Protein AF-B6VVQ4-F1 (afdb_monomer_lite)

Foldseek 3Di:
DDPPPPPPPQDKDKDKDKDKDAPDPPDIDIDMDIDIDGRDPPPDDD

Radius of gyration: 19.63 Å; chains: 1; bounding box: 47×28×49 Å

Organism: NCBI:txid483217

InterPro domains:
  IPR011250 Outer membrane protein/outer membrane enzyme PagP, beta-barrel [SSF56925] (4-40)

Sequence (46 aa):
MSSVEESKMHPGFYAGIGAEYAIDENWSVRLSLLFTMKGVKQDYKF

Secondary structure (DSSP, 8-state):
------------EEEEEEEEEEEETTEEEEEEEEEEEPPP------

Structure (mmCIF, N/CA/C/O backbone):
data_AF-B6VVQ4-F1
#
_entry.id   AF-B6VVQ4-F1
#
loop_
_atom_site.group_PDB
_atom_site.id
_atom_site.type_symbol
_atom_site.label_atom_id
_atom_site.label_alt_id
_atom_site.label_comp_id
_atom_site.label_asym_id
_atom_site.label_entity_id
_atom_site.label_seq_id
_atom_site.pdbx_PDB_ins_code
_atom_site.Cartn_x
_atom_site.Cartn_y
_atom_site.Cartn_z
_atom_site.occupancy
_atom_site.B_iso_or_equiv
_atom_site.auth_seq_id
_atom_site.auth_comp_id
_atom_site.auth_asym_id
_atom_site.auth_atom_id
_atom_site.pdbx_PDB_model_num
ATOM 1 N N . MET A 1 1 ? 40.915 -19.991 -17.359 1.00 39.12 1 MET A N 1
ATOM 2 C CA . MET A 1 1 ? 40.684 -18.627 -16.845 1.00 39.12 1 MET A CA 1
ATOM 3 C C . MET A 1 1 ? 39.186 -18.400 -16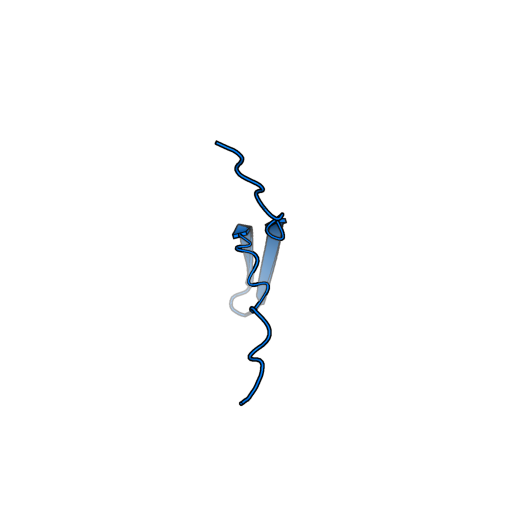.922 1.00 39.12 1 MET A C 1
ATOM 5 O O . MET A 1 1 ? 38.643 -18.418 -18.018 1.00 39.12 1 MET A O 1
ATOM 9 N N . SER A 1 2 ? 38.517 -18.411 -15.774 1.00 44.16 2 SER A N 1
ATOM 10 C CA . SER A 1 2 ? 37.061 -18.368 -15.627 1.00 44.16 2 SER A CA 1
ATOM 11 C C . SER A 1 2 ? 36.486 -17.156 -16.356 1.00 44.16 2 SER A C 1
ATOM 13 O O . SER A 1 2 ? 36.766 -16.018 -15.989 1.00 44.16 2 SER A O 1
ATOM 15 N N . SER A 1 3 ? 35.688 -17.421 -17.392 1.00 50.31 3 SER A N 1
ATOM 16 C CA . SER A 1 3 ? 34.731 -16.464 -17.933 1.00 50.31 3 SER A CA 1
ATOM 17 C C . SER A 1 3 ? 33.755 -16.155 -16.802 1.00 50.31 3 SER A C 1
ATOM 19 O O . SER A 1 3 ? 32.802 -16.889 -16.562 1.00 50.31 3 SER A O 1
ATOM 21 N N . VAL A 1 4 ? 34.074 -15.135 -16.010 1.00 56.03 4 VAL A N 1
ATOM 22 C CA . VAL A 1 4 ? 33.074 -14.462 -15.196 1.00 56.03 4 VAL A CA 1
ATOM 23 C C . VAL A 1 4 ? 32.161 -13.826 -16.227 1.00 56.03 4 VAL A C 1
ATOM 25 O O . VAL A 1 4 ? 32.523 -12.817 -16.829 1.00 56.03 4 VAL A O 1
ATOM 28 N N . GLU A 1 5 ? 31.058 -14.516 -16.522 1.00 53.25 5 GLU A N 1
ATOM 29 C CA . GLU A 1 5 ? 29.903 -13.971 -17.221 1.00 53.25 5 GLU A CA 1
ATOM 30 C C . GLU A 1 5 ? 29.767 -12.510 -16.816 1.00 53.25 5 GLU A C 1
ATOM 32 O O . GLU A 1 5 ? 29.631 -12.207 -15.629 1.00 53.25 5 GLU A O 1
ATOM 37 N N . GLU A 1 6 ? 29.894 -11.621 -17.801 1.00 50.53 6 GLU A N 1
ATOM 38 C CA . GLU A 1 6 ? 29.556 -10.211 -17.705 1.00 50.53 6 GLU A CA 1
ATOM 39 C C . GLU A 1 6 ? 28.188 -10.143 -17.033 1.00 50.53 6 GLU A C 1
ATOM 41 O O . GLU A 1 6 ? 27.161 -10.413 -17.660 1.00 50.53 6 GLU A O 1
ATOM 46 N N . SER A 1 7 ? 28.192 -9.942 -15.712 1.00 58.34 7 SER A N 1
ATOM 47 C CA . SER A 1 7 ? 26.984 -10.004 -14.912 1.00 58.34 7 SER A CA 1
ATOM 48 C C . SER A 1 7 ? 26.080 -8.951 -15.509 1.00 58.34 7 SER A C 1
ATOM 50 O O . SER A 1 7 ? 26.398 -7.762 -15.466 1.00 58.34 7 SER A O 1
ATOM 52 N N . LYS A 1 8 ? 24.995 -9.395 -16.153 1.00 61.41 8 LYS A N 1
ATOM 53 C CA . LYS A 1 8 ? 23.957 -8.546 -16.738 1.00 61.41 8 LYS A CA 1
ATOM 54 C C . LYS A 1 8 ? 23.185 -7.905 -15.585 1.00 61.41 8 LYS A C 1
ATOM 56 O O . LYS A 1 8 ? 22.003 -8.167 -15.370 1.00 61.41 8 LYS A O 1
ATOM 61 N N . MET A 1 9 ? 23.901 -7.129 -14.779 1.00 62.19 9 MET A N 1
ATOM 62 C CA . MET A 1 9 ? 23.428 -6.403 -13.622 1.00 62.19 9 MET A CA 1
ATOM 63 C C . MET A 1 9 ? 22.663 -5.217 -14.183 1.00 62.19 9 MET A C 1
ATOM 65 O O . MET A 1 9 ? 23.195 -4.141 -14.432 1.00 62.19 9 MET A O 1
ATOM 69 N N . HIS A 1 10 ? 21.402 -5.472 -14.502 1.00 68.69 10 HIS A N 1
ATOM 70 C CA . HIS A 1 10 ? 20.488 -4.442 -14.944 1.00 68.69 10 HIS A CA 1
ATOM 71 C C . HIS A 1 10 ? 20.104 -3.599 -13.723 1.00 68.69 10 HIS A C 1
ATOM 73 O O . HIS A 1 10 ? 19.491 -4.152 -12.804 1.00 68.69 10 HIS A O 1
ATOM 79 N N . PRO A 1 11 ? 20.451 -2.298 -13.677 1.00 70.69 11 PRO A N 1
ATOM 80 C CA . PRO A 1 11 ? 20.039 -1.438 -12.578 1.00 70.69 11 PRO A CA 1
ATOM 81 C C . PRO A 1 11 ? 18.513 -1.326 -12.608 1.00 70.69 11 PRO A C 1
ATOM 83 O O . PRO A 1 11 ? 17.934 -0.743 -13.520 1.00 70.69 11 PRO A O 1
ATOM 86 N N . GLY A 1 12 ? 17.854 -1.965 -11.648 1.00 78.94 12 GLY A N 1
ATOM 87 C CA . GLY A 1 12 ? 16.420 -1.839 -11.423 1.00 78.94 12 GLY A CA 1
ATOM 88 C C . GLY A 1 12 ? 16.157 -0.908 -10.252 1.00 78.94 12 GLY A C 1
ATOM 89 O O . GLY A 1 12 ? 16.978 -0.818 -9.339 1.00 78.94 12 GLY A O 1
ATOM 90 N N . PHE A 1 13 ? 15.006 -0.243 -10.259 1.00 80.06 13 PHE A N 1
ATOM 91 C CA . PHE A 1 13 ? 14.551 0.514 -9.100 1.00 80.06 13 PHE A CA 1
ATOM 92 C C . PHE A 1 13 ? 13.260 -0.081 -8.546 1.00 80.06 13 PHE A C 1
ATOM 94 O O . PHE A 1 13 ? 12.412 -0.600 -9.280 1.00 80.06 13 PHE A O 1
ATOM 101 N N . TYR A 1 14 ? 13.138 0.018 -7.227 1.00 86.25 14 TYR A N 1
ATOM 102 C CA . TYR A 1 14 ? 11.939 -0.312 -6.478 1.00 86.25 14 TYR A CA 1
ATOM 103 C C . TYR A 1 14 ? 11.500 0.960 -5.770 1.00 86.25 14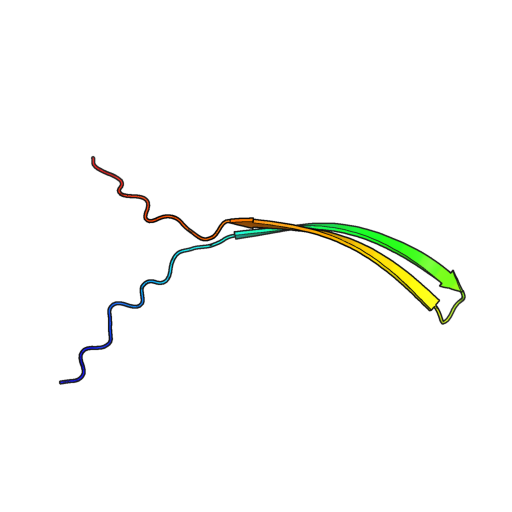 TYR A C 1
ATOM 105 O O . TYR A 1 14 ? 12.253 1.524 -4.978 1.00 86.25 14 TYR A O 1
ATOM 113 N N . ALA A 1 15 ? 10.298 1.421 -6.081 1.00 89.06 15 ALA A N 1
ATOM 114 C CA . ALA A 1 15 ? 9.668 2.538 -5.397 1.00 89.06 15 ALA A CA 1
ATOM 115 C C . ALA A 1 15 ? 8.323 2.054 -4.871 1.00 89.06 15 ALA A C 1
ATOM 117 O O . ALA A 1 15 ? 7.590 1.378 -5.586 1.00 8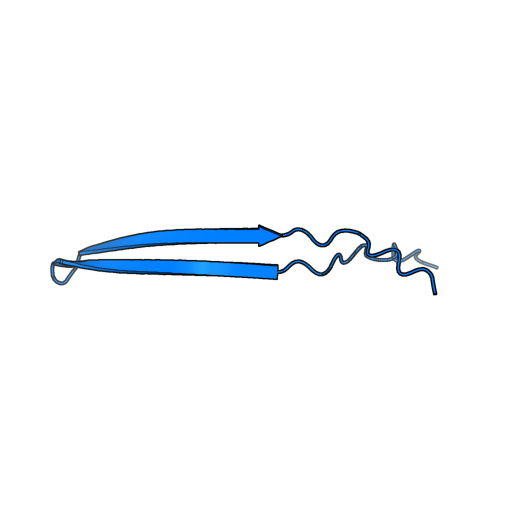9.06 15 ALA A O 1
ATOM 118 N N . GLY A 1 16 ? 7.989 2.366 -3.627 1.00 89.56 16 GLY A N 1
ATOM 119 C CA . GLY A 1 16 ? 6.735 1.922 -3.035 1.00 89.56 16 GLY A CA 1
ATOM 120 C C . GLY A 1 16 ? 6.092 3.009 -2.202 1.00 89.56 16 GLY A C 1
ATOM 121 O O . GLY A 1 16 ? 6.781 3.851 -1.628 1.00 89.56 16 GLY A O 1
ATOM 122 N N . ILE A 1 17 ? 4.769 2.960 -2.130 1.00 94.19 17 ILE A N 1
ATOM 123 C CA . ILE A 1 17 ? 3.975 3.715 -1.165 1.00 94.19 17 ILE A CA 1
ATOM 124 C C . ILE A 1 17 ? 3.210 2.721 -0.303 1.00 94.19 17 ILE A C 1
ATOM 126 O O . ILE A 1 17 ? 2.836 1.642 -0.764 1.00 94.19 17 ILE A O 1
ATOM 130 N N . GLY A 1 18 ? 2.976 3.062 0.955 1.00 92.69 18 GLY A N 1
ATOM 131 C CA . GLY A 1 18 ? 2.207 2.206 1.839 1.00 92.69 18 GLY A CA 1
ATOM 132 C C . GLY A 1 18 ? 1.484 3.000 2.904 1.00 92.69 18 GLY A C 1
ATOM 133 O O . GLY A 1 18 ? 1.924 4.079 3.293 1.00 92.69 18 GLY A O 1
ATOM 134 N N . ALA A 1 19 ? 0.373 2.438 3.355 1.00 94.00 19 ALA A N 1
ATOM 135 C CA . ALA A 1 19 ? -0.380 2.902 4.501 1.00 94.00 19 ALA A CA 1
ATOM 136 C C . ALA A 1 19 ? -0.451 1.759 5.513 1.00 94.00 19 ALA A C 1
ATOM 138 O O . ALA A 1 19 ? -0.736 0.613 5.157 1.00 94.00 19 ALA A O 1
ATOM 139 N N . GLU A 1 20 ? -0.179 2.069 6.773 1.00 93.50 20 GLU A N 1
ATOM 140 C CA . GLU A 1 20 ? -0.324 1.131 7.877 1.00 93.50 20 GLU A CA 1
ATOM 141 C C . GLU A 1 20 ? -1.413 1.628 8.819 1.00 93.50 20 GLU A C 1
ATOM 143 O O . GLU A 1 20 ? -1.464 2.814 9.149 1.00 93.50 20 GLU A O 1
ATOM 148 N N . TYR A 1 21 ? -2.284 0.713 9.231 1.00 92.88 21 TYR A N 1
ATOM 149 C CA . TYR A 1 21 ? -3.344 0.972 10.187 1.00 92.88 21 TYR A CA 1
ATOM 150 C C . TYR A 1 21 ? -3.279 -0.051 11.320 1.00 92.88 21 TYR A C 1
ATOM 152 O O . TYR A 1 21 ? -3.341 -1.256 11.077 1.00 92.88 21 TYR A O 1
ATOM 160 N N . ALA A 1 22 ? -3.151 0.429 12.556 1.00 94.81 22 ALA A N 1
ATOM 161 C CA . ALA A 1 22 ? -3.265 -0.401 13.748 1.00 94.81 22 ALA A CA 1
ATOM 162 C C . ALA A 1 22 ? -4.750 -0.608 14.073 1.00 94.81 22 ALA A C 1
ATOM 164 O O . ALA A 1 22 ? -5.486 0.361 14.244 1.00 94.81 22 ALA A O 1
ATOM 165 N N . ILE A 1 23 ? -5.176 -1.868 14.118 1.00 93.75 23 ILE A N 1
ATOM 166 C CA . ILE A 1 23 ? -6.537 -2.277 14.486 1.00 93.75 23 ILE A CA 1
ATOM 167 C C . ILE A 1 23 ? -6.645 -2.356 16.013 1.00 93.75 23 ILE A C 1
ATOM 169 O O . ILE A 1 23 ? -7.605 -1.857 16.585 1.00 93.75 23 ILE A O 1
ATOM 173 N N . ASP A 1 24 ? -5.623 -2.927 16.651 1.00 94.00 24 ASP A N 1
ATOM 174 C CA . ASP A 1 24 ? -5.488 -3.093 18.099 1.00 94.00 24 ASP A CA 1
ATOM 175 C C . ASP A 1 24 ? -4.004 -3.009 18.484 1.00 94.00 24 ASP A C 1
ATOM 177 O O . ASP A 1 24 ? -3.128 -3.043 17.617 1.00 94.00 24 ASP A O 1
ATOM 181 N N . GLU A 1 25 ? -3.696 -2.985 19.783 1.00 87.75 25 GLU A N 1
ATOM 182 C CA . GLU A 1 25 ? -2.311 -2.956 20.293 1.00 87.75 25 GLU A CA 1
ATOM 183 C C . GLU A 1 25 ? -1.423 -4.088 19.742 1.00 87.75 25 GLU A C 1
ATOM 185 O O . GLU A 1 25 ? -0.207 -3.930 19.656 1.00 87.75 25 GLU A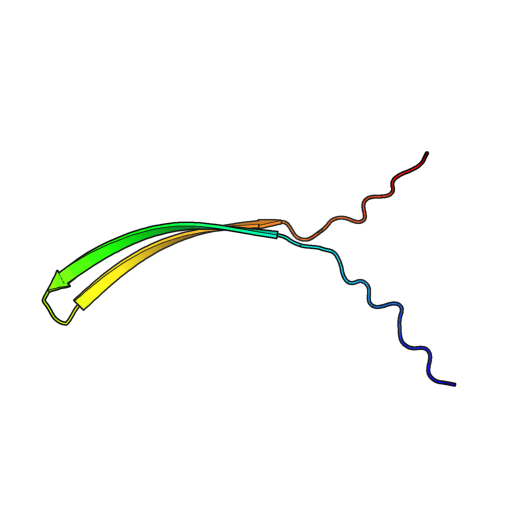 O 1
ATOM 190 N N . ASN A 1 26 ? -2.016 -5.216 19.332 1.00 94.44 26 ASN A N 1
ATOM 191 C CA . ASN A 1 26 ? -1.291 -6.376 18.804 1.00 94.44 26 ASN A CA 1
ATOM 192 C C . ASN A 1 26 ? -1.518 -6.626 17.302 1.00 94.44 26 ASN A C 1
ATOM 194 O O . ASN A 1 26 ? -0.898 -7.524 16.732 1.00 94.44 26 ASN A O 1
ATOM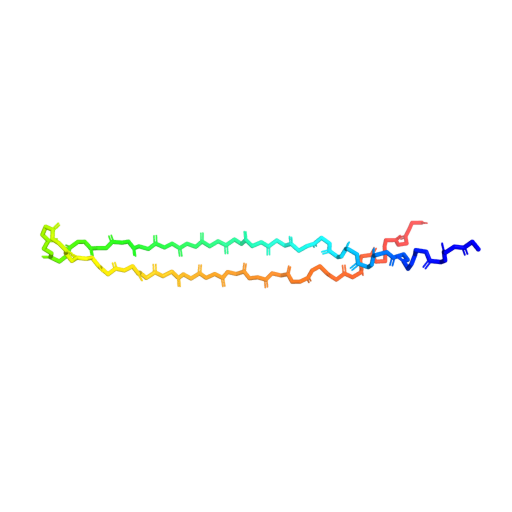 198 N N . TRP A 1 27 ? -2.415 -5.884 16.650 1.00 95.69 27 TRP A N 1
ATOM 199 C CA . TRP A 1 27 ? -2.796 -6.161 15.265 1.00 95.69 27 TRP A CA 1
ATOM 200 C C . TRP A 1 27 ? -2.722 -4.906 14.416 1.00 95.69 27 TRP A C 1
ATOM 202 O O . TRP A 1 27 ? -3.366 -3.902 14.706 1.00 95.69 27 TRP A O 1
ATOM 212 N N . SER A 1 28 ? -1.988 -4.991 13.311 1.00 94.12 28 SER A N 1
ATOM 213 C CA . SER A 1 28 ? -1.991 -3.975 12.268 1.00 94.12 28 SER A CA 1
ATOM 214 C C . SER A 1 28 ? -2.203 -4.602 10.898 1.00 94.12 28 SER A C 1
ATOM 216 O O . SER A 1 28 ? -1.865 -5.760 10.643 1.00 94.12 28 SER A O 1
ATOM 218 N N . VAL A 1 29 ? -2.789 -3.814 10.005 1.00 94.12 29 VAL A N 1
ATOM 219 C CA . VAL A 1 29 ? -2.878 -4.107 8.580 1.00 94.12 29 VAL A CA 1
ATOM 220 C C . VAL A 1 29 ? -2.026 -3.094 7.842 1.00 94.12 29 VAL A C 1
ATOM 222 O O . VAL A 1 29 ? -2.127 -1.886 8.055 1.00 94.12 29 VAL A O 1
ATOM 225 N N . ARG A 1 30 ? -1.195 -3.601 6.936 1.00 94.19 30 ARG A N 1
ATOM 226 C CA . ARG A 1 30 ? -0.359 -2.791 6.061 1.00 94.19 30 ARG A CA 1
ATOM 227 C C . ARG A 1 30 ? -0.771 -3.021 4.619 1.00 94.19 30 ARG A C 1
ATOM 229 O O . ARG A 1 30 ? -0.696 -4.140 4.116 1.00 94.19 30 ARG A O 1
ATOM 236 N N . LEU A 1 31 ? -1.162 -1.944 3.955 1.00 94.00 31 LEU A N 1
ATOM 237 C CA . LEU A 1 31 ? -1.373 -1.907 2.517 1.00 94.00 31 LEU A CA 1
ATOM 238 C C . LEU A 1 31 ? -0.141 -1.284 1.873 1.00 94.00 31 LEU A C 1
ATOM 240 O O . LEU A 1 31 ? 0.277 -0.190 2.249 1.00 94.00 31 LEU A O 1
ATOM 244 N N . SER A 1 32 ? 0.447 -1.972 0.902 1.00 92.25 32 SER A N 1
ATOM 245 C CA . SER A 1 32 ? 1.606 -1.486 0.158 1.00 92.25 32 SER A CA 1
ATOM 246 C C . SER A 1 32 ? 1.384 -1.631 -1.342 1.00 92.25 32 SER A C 1
ATOM 248 O O . SER A 1 32 ? 0.908 -2.654 -1.830 1.00 92.25 32 SER A O 1
ATOM 250 N N . LEU A 1 33 ? 1.745 -0.582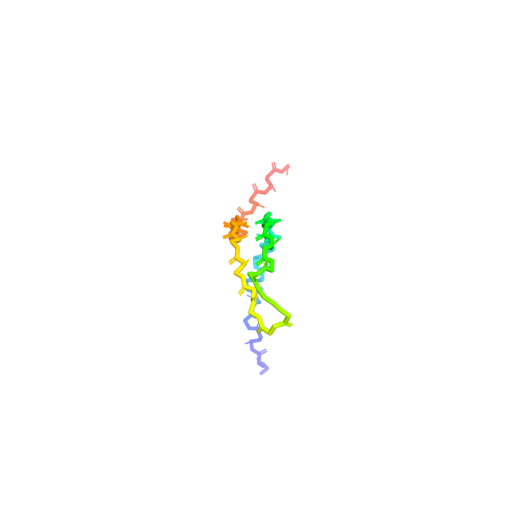 -2.075 1.00 91.81 33 LEU A N 1
ATOM 251 C CA . LEU A 1 33 ? 1.816 -0.558 -3.526 1.00 91.81 33 LEU A CA 1
ATOM 252 C C . LEU A 1 33 ? 3.283 -0.404 -3.918 1.00 91.81 33 LEU A C 1
ATOM 254 O O . LEU A 1 33 ? 3.935 0.567 -3.538 1.00 91.81 33 LEU A O 1
ATOM 258 N N . LEU A 1 34 ? 3.797 -1.373 -4.669 1.00 93.19 34 LEU A N 1
ATOM 259 C CA . LEU A 1 34 ? 5.186 -1.427 -5.108 1.00 93.19 34 LEU A CA 1
ATOM 260 C C . LEU A 1 34 ? 5.251 -1.280 -6.627 1.00 93.19 34 LEU A C 1
ATOM 262 O O . LEU A 1 34 ? 4.646 -2.054 -7.366 1.00 93.19 34 LEU A O 1
ATOM 266 N N . PHE A 1 35 ? 6.027 -0.303 -7.080 1.00 86.44 35 PHE A N 1
ATOM 267 C CA . PHE A 1 35 ? 6.435 -0.137 -8.463 1.00 86.44 35 PHE A CA 1
ATOM 268 C C . PHE A 1 35 ? 7.836 -0.714 -8.642 1.00 86.44 35 PHE A C 1
ATOM 270 O O . PHE A 1 35 ? 8.803 -0.284 -8.008 1.00 86.44 35 PHE A O 1
ATOM 277 N N . THR A 1 36 ? 7.934 -1.687 -9.540 1.00 86.50 36 THR A N 1
ATOM 278 C CA . THR A 1 36 ? 9.189 -2.311 -9.947 1.00 86.50 36 THR A CA 1
ATOM 279 C C . THR A 1 36 ? 9.433 -1.995 -11.405 1.00 86.50 36 THR A C 1
ATOM 281 O O . THR A 1 36 ? 8.627 -2.351 -12.263 1.00 86.50 36 THR A O 1
ATOM 284 N N . MET A 1 37 ? 10.585 -1.400 -11.697 1.00 79.50 37 MET A N 1
ATOM 285 C CA . MET A 1 37 ? 11.111 -1.373 -13.054 1.00 79.50 37 MET A CA 1
ATOM 286 C C . MET A 1 37 ? 12.380 -2.205 -13.098 1.00 79.50 37 MET A C 1
ATOM 288 O O . MET A 1 37 ? 13.398 -1.879 -12.484 1.00 79.50 37 MET A O 1
ATOM 292 N N . LYS A 1 38 ? 12.310 -3.308 -13.845 1.00 72.69 38 LYS A N 1
ATOM 293 C CA . LYS A 1 38 ? 13.496 -4.069 -14.221 1.00 72.69 38 LYS A CA 1
ATOM 294 C C . LYS A 1 38 ? 14.278 -3.213 -15.212 1.00 72.69 38 LYS A C 1
ATOM 296 O O . LYS A 1 38 ? 13.719 -2.818 -16.233 1.00 72.69 38 LYS A O 1
ATOM 301 N N . GLY A 1 39 ? 15.539 -2.917 -14.896 1.00 62.91 39 GLY A N 1
ATOM 302 C CA . GLY A 1 39 ? 16.412 -2.136 -15.766 1.00 62.91 39 GLY A CA 1
ATOM 303 C C . GLY A 1 39 ? 16.396 -2.691 -17.185 1.00 62.91 39 GLY A C 1
ATOM 304 O O . GLY A 1 39 ? 16.748 -3.847 -17.416 1.00 62.91 39 GLY A O 1
ATOM 305 N N . VAL A 1 40 ? 15.949 -1.883 -18.136 1.00 61.28 40 VAL A N 1
ATOM 306 C CA . VAL A 1 40 ? 16.127 -2.166 -19.559 1.00 61.28 40 VAL A CA 1
ATOM 307 C C . VAL A 1 40 ? 17.559 -1.798 -19.934 1.00 61.28 40 VAL A C 1
ATOM 309 O O . VAL A 1 40 ? 18.113 -0.847 -19.385 1.00 61.28 40 VAL A O 1
ATOM 312 N N . LYS A 1 41 ? 18.190 -2.560 -20.841 1.00 56.09 41 LYS A N 1
ATOM 313 C CA . LYS A 1 41 ? 19.474 -2.155 -21.435 1.00 56.09 41 LYS A CA 1
ATOM 314 C C . LYS A 1 41 ? 19.277 -0.775 -22.050 1.00 56.09 41 LYS A C 1
ATOM 316 O O . LYS A 1 41 ? 18.611 -0.649 -23.074 1.00 56.09 41 LYS A O 1
ATOM 321 N N . GLN A 1 42 ? 19.821 0.247 -21.407 1.00 54.28 42 GLN A N 1
ATOM 322 C CA . GLN A 1 42 ? 19.842 1.579 -21.973 1.00 54.28 42 GLN A CA 1
ATOM 323 C C . GLN A 1 42 ? 20.988 1.599 -22.979 1.00 54.28 42 GLN A C 1
ATOM 325 O O . GLN A 1 42 ? 22.139 1.842 -22.628 1.00 54.28 42 GLN A O 1
ATOM 330 N N . ASP A 1 43 ? 20.669 1.236 -24.221 1.00 54.84 43 ASP A N 1
ATOM 331 C CA . ASP A 1 43 ? 21.548 1.387 -25.379 1.00 54.84 43 ASP A CA 1
ATOM 332 C C . ASP A 1 43 ? 21.661 2.898 -25.660 1.00 54.84 43 ASP A C 1
ATOM 334 O O . ASP A 1 43 ? 20.978 3.461 -26.515 1.00 54.84 43 ASP A O 1
ATOM 338 N N . TYR A 1 44 ? 22.438 3.604 -24.835 1.00 51.88 44 TYR A N 1
ATOM 339 C CA . TYR A 1 44 ? 22.799 4.990 -25.106 1.00 51.88 44 TYR A CA 1
ATOM 340 C C . TYR A 1 44 ? 23.771 4.985 -26.288 1.00 51.88 44 TYR A C 1
ATOM 342 O O . TYR A 1 44 ? 24.961 4.724 -26.122 1.00 51.88 44 TYR A O 1
ATOM 350 N N . LYS A 1 45 ? 23.256 5.257 -27.488 1.00 49.06 45 LYS A N 1
ATOM 351 C CA . LYS A 1 45 ? 24.074 5.661 -28.634 1.00 49.06 45 LYS A CA 1
ATOM 352 C C . LYS A 1 45 ? 24.239 7.179 -28.594 1.00 49.06 45 LYS A C 1
ATOM 354 O O . LYS A 1 45 ? 23.270 7.897 -28.833 1.00 49.06 45 LYS A O 1
ATOM 359 N N . PHE A 1 46 ? 25.449 7.632 -28.281 1.00 44.06 46 PHE A N 1
ATOM 360 C CA . PHE A 1 46 ? 25.971 8.941 -28.674 1.00 44.06 46 PHE A CA 1
ATOM 361 C C . PHE A 1 46 ? 27.068 8.721 -29.711 1.00 44.06 46 PHE A C 1
ATOM 363 O O . PHE A 1 46 ? 27.817 7.729 -29.550 1.00 44.06 46 PHE A O 1
#

pLDDT: mean 75.64, std 18.45, range [39.12, 95.69]